Protein AF-A0A3N7H7G4-F1 (afdb_monomer_lite)

Secondary structure (DSSP, 8-state):
------------PPPGGG----THHHHHHHHHHHHHTSGGGSHHHHS-SS--STTTT-TTHHHHHHHHHHHHHHHHHT---TTHHHHHHHHHHHS-TTSSSSSPP-SEE-HHHHHHHHHHHHHHHHHHHHH--HHHHHHHHHHIIIIIGGGTTTGGGS---GGGPPTT--S-SS--EE-

Structure (mmCIF, N/CA/C/O backbone):
data_AF-A0A3N7H7G4-F1
#
_entry.id   AF-A0A3N7H7G4-F1
#
loop_
_atom_site.group_PDB
_atom_site.id
_atom_site.type_symbol
_atom_site.label_atom_id
_atom_site.label_alt_id
_atom_site.label_comp_id
_atom_site.label_asym_id
_atom_site.label_entity_id
_atom_site.label_seq_id
_atom_site.pdbx_PDB_ins_code
_atom_site.Cartn_x
_atom_site.Cartn_y
_atom_site.Cartn_z
_atom_site.occupancy
_atom_site.B_iso_or_equiv
_atom_site.auth_seq_id
_atom_site.auth_comp_id
_atom_site.auth_asym_id
_atom_site.auth_atom_id
_atom_site.pdbx_PDB_model_num
ATOM 1 N N . MET A 1 1 ? -29.927 -40.416 -17.282 1.00 39.59 1 MET A N 1
ATOM 2 C CA . MET A 1 1 ? -29.063 -40.424 -16.082 1.00 39.59 1 MET A CA 1
ATOM 3 C C . MET A 1 1 ? -28.866 -38.980 -15.649 1.00 39.59 1 MET A C 1
ATOM 5 O O . MET A 1 1 ? -28.017 -38.300 -16.205 1.00 39.59 1 MET A O 1
ATOM 9 N N . ALA A 1 2 ? -29.733 -38.477 -14.767 1.00 41.31 2 ALA A N 1
ATOM 10 C CA . ALA A 1 2 ? -29.609 -37.130 -14.216 1.00 41.31 2 ALA A CA 1
ATOM 11 C C . ALA A 1 2 ? -28.548 -37.163 -13.109 1.00 41.31 2 ALA A C 1
ATOM 13 O O . ALA A 1 2 ? -28.715 -37.867 -12.115 1.00 41.31 2 ALA A O 1
ATOM 14 N N . GLY A 1 3 ? -27.430 -36.470 -13.327 1.00 49.97 3 GLY A N 1
ATOM 15 C CA . GLY A 1 3 ? -26.381 -36.314 -12.328 1.00 49.97 3 GLY A CA 1
ATOM 16 C C . GLY A 1 3 ? -26.872 -35.410 -11.204 1.00 49.97 3 GLY A C 1
ATOM 17 O O . GLY A 1 3 ? -27.254 -34.267 -11.443 1.00 49.97 3 GLY A O 1
ATOM 18 N N . VAL A 1 4 ? -26.878 -35.936 -9.984 1.00 50.19 4 VAL A N 1
ATOM 19 C CA . VAL A 1 4 ? -27.124 -35.169 -8.763 1.00 50.19 4 VAL A CA 1
ATOM 20 C C . VAL A 1 4 ? -25.955 -34.197 -8.591 1.00 50.19 4 VAL A C 1
ATOM 22 O O . VAL A 1 4 ? -24.848 -34.606 -8.250 1.00 50.19 4 VAL A O 1
ATOM 25 N N . SER A 1 5 ? -26.184 -32.913 -8.869 1.00 58.28 5 SER A N 1
ATOM 26 C CA . SER A 1 5 ? -25.253 -31.852 -8.491 1.00 58.28 5 SER A CA 1
ATOM 27 C C . SER A 1 5 ? -25.396 -31.635 -6.986 1.00 58.28 5 SER A C 1
ATOM 29 O O . SER A 1 5 ? -26.410 -31.130 -6.508 1.00 58.28 5 SER A O 1
ATOM 31 N N . LEU A 1 6 ? -24.408 -32.102 -6.223 1.00 58.09 6 LEU A N 1
ATOM 32 C CA . LEU A 1 6 ? -24.246 -31.741 -4.820 1.00 58.09 6 LEU A CA 1
ATOM 33 C C . LEU A 1 6 ? -23.992 -30.230 -4.768 1.00 58.09 6 LEU A C 1
ATOM 35 O O . LEU A 1 6 ? -22.913 -29.770 -5.138 1.00 58.09 6 LEU A O 1
ATOM 39 N N . TYR A 1 7 ? -24.996 -29.461 -4.347 1.00 59.47 7 TYR A N 1
ATOM 40 C CA . TYR A 1 7 ? -24.856 -28.035 -4.070 1.00 59.47 7 TYR A CA 1
ATOM 41 C C . TYR A 1 7 ? -23.850 -27.852 -2.928 1.00 59.47 7 TYR A C 1
ATOM 43 O O . TYR A 1 7 ? -24.210 -27.923 -1.754 1.00 59.47 7 TYR A O 1
ATOM 51 N N . ALA A 1 8 ? -22.579 -27.630 -3.261 1.00 64.44 8 ALA A N 1
ATOM 52 C CA . ALA A 1 8 ? -21.639 -27.053 -2.317 1.00 64.44 8 ALA A CA 1
ATOM 53 C C . ALA A 1 8 ? -22.170 -25.657 -1.974 1.00 64.44 8 ALA A C 1
ATOM 55 O O . ALA A 1 8 ? -22.255 -24.783 -2.836 1.00 64.44 8 ALA A O 1
ATOM 56 N N . GLN A 1 9 ? -22.623 -25.477 -0.737 1.00 75.56 9 GLN A N 1
ATOM 57 C CA . GLN A 1 9 ? -23.123 -24.194 -0.271 1.00 75.56 9 GLN A CA 1
ATOM 58 C C . GLN A 1 9 ? -21.970 -23.186 -0.343 1.00 75.56 9 GLN A C 1
ATOM 60 O O . GLN A 1 9 ? -20.912 -23.406 0.244 1.00 75.56 9 GLN A O 1
ATOM 65 N N . GLU A 1 10 ? -22.151 -22.116 -1.115 1.00 84.69 10 GLU A N 1
ATOM 66 C CA . GLU A 1 10 ? -21.133 -21.084 -1.300 1.00 84.69 10 GLU A CA 1
ATOM 67 C C . GLU A 1 10 ? -20.866 -20.394 0.047 1.00 84.69 10 GLU A C 1
ATOM 69 O O . GLU A 1 10 ? -21.723 -19.684 0.581 1.00 84.69 10 GLU A O 1
ATOM 74 N N . ILE A 1 11 ? -19.690 -20.639 0.630 1.00 88.88 11 ILE A N 1
ATOM 75 C CA . ILE A 1 11 ? -19.271 -20.006 1.882 1.00 88.88 11 ILE A CA 1
ATOM 76 C C . ILE A 1 11 ? -18.895 -18.558 1.569 1.00 88.88 11 ILE A C 1
ATOM 78 O O . ILE A 1 11 ? -17.986 -18.306 0.780 1.00 88.88 11 ILE A O 1
ATOM 82 N N . LYS A 1 12 ? -19.582 -17.604 2.206 1.00 89.94 12 LYS A N 1
ATOM 83 C CA . LYS A 1 12 ? -19.315 -16.168 2.054 1.00 89.94 12 LYS A CA 1
ATOM 84 C C . LYS A 1 12 ? -18.618 -15.617 3.300 1.00 89.94 12 LYS A C 1
ATOM 86 O O . LYS A 1 12 ? -19.071 -15.924 4.406 1.00 89.94 12 LYS A O 1
ATOM 91 N N . PRO A 1 13 ? -17.559 -14.800 3.153 1.00 90.38 13 PRO A N 1
ATOM 92 C CA . PRO A 1 13 ? -16.951 -14.105 4.282 1.00 90.38 13 PRO A CA 1
ATOM 93 C C . PRO A 1 13 ? -17.972 -13.231 5.019 1.00 90.38 13 PRO A C 1
ATOM 95 O O . PRO A 1 13 ? -18.845 -12.615 4.403 1.00 90.38 13 PRO A O 1
ATOM 98 N N . VAL A 1 14 ? -17.854 -13.163 6.346 1.00 93.38 14 VAL A N 1
ATOM 99 C CA . VAL A 1 14 ? -18.623 -12.206 7.148 1.00 93.38 14 VAL A CA 1
ATOM 100 C C . VAL A 1 14 ? -17.966 -10.833 6.997 1.00 93.38 14 VAL A C 1
ATOM 102 O O . VAL A 1 14 ? -16.764 -10.725 7.239 1.00 93.38 14 VAL A O 1
ATOM 105 N N . PRO A 1 15 ? -18.716 -9.790 6.608 1.00 93.69 15 PRO A N 1
ATOM 106 C CA . PRO A 1 15 ? -18.148 -8.464 6.414 1.00 93.69 15 PRO A CA 1
ATOM 107 C C . PRO A 1 15 ? -17.810 -7.810 7.764 1.00 93.69 15 PRO A C 1
ATOM 109 O O . PRO A 1 15 ? -18.474 -8.074 8.776 1.00 93.69 15 PRO A O 1
ATOM 112 N N . TYR A 1 16 ? -16.784 -6.957 7.785 1.00 94.88 16 TYR A N 1
ATOM 113 C CA . TYR A 1 16 ? -16.236 -6.379 9.016 1.00 94.88 16 TYR A CA 1
ATOM 114 C C . TYR A 1 16 ? -17.265 -5.570 9.820 1.00 94.88 16 TYR A C 1
ATOM 116 O O . TYR A 1 16 ? -17.255 -5.620 11.050 1.00 94.88 16 TYR A O 1
ATOM 124 N N . GLU A 1 17 ? -18.225 -4.907 9.168 1.00 94.38 17 GLU A N 1
ATOM 125 C CA . GLU A 1 17 ? -19.282 -4.109 9.814 1.00 94.38 17 GLU A CA 1
ATOM 126 C C . GLU A 1 17 ? -20.165 -4.948 10.746 1.00 94.38 17 GLU A C 1
ATOM 128 O O . GLU A 1 17 ? -20.729 -4.432 11.718 1.00 94.38 17 GLU A O 1
ATOM 133 N N . LYS A 1 18 ? -20.269 -6.255 10.470 1.00 95.56 18 LYS A N 1
ATOM 134 C CA . LYS A 1 18 ? -21.041 -7.225 11.260 1.00 95.56 18 LYS A CA 1
ATOM 135 C C . LYS A 1 18 ? -20.214 -7.921 12.338 1.00 95.56 18 LYS A C 1
ATOM 137 O O . LYS A 1 18 ? -20.759 -8.731 13.083 1.00 95.56 18 LYS A O 1
ATOM 142 N N . LEU A 1 19 ? -18.921 -7.625 12.425 1.00 94.06 19 LEU A N 1
ATOM 143 C CA . LEU A 1 19 ? -18.008 -8.228 13.381 1.00 94.06 19 LEU A CA 1
ATOM 144 C C . LEU A 1 19 ? -17.695 -7.243 14.513 1.00 94.06 19 LEU A C 1
ATOM 146 O O . LEU A 1 19 ? -17.586 -6.033 14.306 1.00 94.06 19 LEU A O 1
ATOM 150 N N . ARG A 1 20 ? -17.568 -7.764 15.734 1.00 95.00 20 ARG A N 1
ATOM 151 C CA . ARG A 1 20 ? -17.038 -7.036 16.891 1.00 95.00 20 ARG A CA 1
ATOM 152 C C . ARG A 1 20 ? -15.946 -7.884 17.523 1.00 95.00 20 ARG A C 1
ATOM 154 O O . ARG A 1 20 ? -16.150 -9.072 17.767 1.00 95.00 20 ARG A O 1
ATOM 161 N N . VAL A 1 21 ? -14.785 -7.276 17.736 1.00 95.31 21 VAL A N 1
ATOM 162 C CA . VAL A 1 21 ? -13.622 -7.925 18.341 1.00 95.31 21 VAL A CA 1
ATOM 163 C C . VAL A 1 21 ? -13.600 -7.582 19.825 1.00 95.31 21 VAL A C 1
ATOM 165 O O . VAL A 1 21 ? -13.664 -6.409 20.169 1.00 95.31 21 VAL A O 1
ATOM 168 N N . HIS A 1 22 ? -13.477 -8.594 20.688 1.00 95.94 22 HIS A N 1
ATOM 169 C CA . HIS A 1 22 ? -13.392 -8.418 22.141 1.00 95.94 22 HIS A CA 1
ATOM 170 C C . HIS A 1 22 ? -12.320 -9.311 22.775 1.00 95.94 22 HIS A C 1
ATOM 172 O O . HIS A 1 22 ? -11.825 -10.263 22.163 1.00 95.94 22 HIS A O 1
ATOM 178 N N . GLY A 1 23 ? -11.976 -9.009 24.028 1.00 97.62 23 GLY A N 1
ATOM 179 C CA . GLY A 1 23 ? -11.097 -9.832 24.859 1.00 97.62 23 GLY A CA 1
ATOM 180 C C . GLY A 1 23 ? -9.626 -9.745 24.447 1.00 97.62 23 GLY A C 1
ATOM 181 O O . GLY A 1 23 ? -9.093 -8.666 24.186 1.00 97.62 23 GLY A O 1
ATOM 182 N N . GLU A 1 24 ? -8.945 -10.889 24.395 1.00 98.06 24 GLU A N 1
ATOM 183 C CA . GLU A 1 24 ? -7.510 -10.932 24.079 1.00 98.06 24 GLU A CA 1
ATOM 184 C C . GLU A 1 24 ? -7.214 -10.426 22.660 1.00 98.06 24 GLU A C 1
ATOM 186 O O . GLU A 1 24 ? -6.220 -9.734 22.437 1.00 98.06 24 GLU A O 1
ATOM 191 N N . LEU A 1 25 ? -8.090 -10.718 21.693 1.00 96.44 25 LEU A N 1
ATOM 192 C CA . LEU A 1 25 ? -7.905 -10.258 20.317 1.00 96.44 25 LEU A CA 1
ATOM 193 C C . LEU A 1 25 ? -8.052 -8.734 20.207 1.00 96.44 25 LEU A C 1
ATOM 195 O O . LEU A 1 25 ? -7.289 -8.100 19.480 1.00 96.44 25 LEU A O 1
ATOM 199 N N . GLU A 1 26 ? -8.974 -8.141 20.967 1.00 97.56 26 GLU A N 1
ATOM 200 C CA . GLU A 1 26 ? -9.119 -6.684 21.071 1.00 97.56 26 GLU A CA 1
ATOM 201 C C . GLU A 1 26 ? -7.865 -6.069 21.691 1.00 97.56 26 GLU A C 1
ATOM 203 O O . GLU A 1 26 ? -7.270 -5.169 21.105 1.00 97.56 26 GLU A O 1
ATOM 208 N N . THR A 1 27 ? -7.384 -6.628 22.804 1.00 97.94 27 THR A N 1
ATOM 209 C CA . THR A 1 27 ? -6.156 -6.164 23.472 1.00 97.94 27 THR A CA 1
ATOM 210 C C . THR A 1 27 ? -4.947 -6.190 22.533 1.00 97.94 27 THR A C 1
ATOM 212 O O . THR A 1 27 ? -4.187 -5.223 22.458 1.00 97.94 27 THR A O 1
ATOM 215 N N . ARG A 1 28 ? -4.764 -7.279 21.776 1.00 97.44 28 ARG A N 1
ATOM 216 C CA . ARG A 1 28 ? -3.675 -7.399 20.792 1.00 97.44 28 ARG A CA 1
ATOM 217 C C . ARG A 1 28 ? -3.830 -6.432 19.632 1.00 97.44 28 ARG A C 1
ATOM 219 O O . ARG A 1 28 ? -2.836 -5.864 19.190 1.00 97.44 28 ARG A O 1
ATOM 226 N N . SER A 1 29 ? -5.057 -6.227 19.170 1.00 96.56 29 SER A N 1
ATOM 227 C CA . SER A 1 29 ? -5.340 -5.268 18.107 1.00 96.56 29 SER A CA 1
ATOM 228 C C . SER A 1 29 ? -5.026 -3.847 18.575 1.00 96.56 29 SER A C 1
ATOM 230 O O . SER A 1 29 ? -4.334 -3.120 17.879 1.00 96.56 29 SER A O 1
ATOM 232 N N . LEU A 1 30 ? -5.414 -3.451 19.785 1.00 96.75 30 LEU A N 1
ATOM 233 C CA . LEU A 1 30 ? -5.067 -2.128 20.315 1.00 96.75 30 LEU A CA 1
ATOM 234 C C . LEU A 1 30 ? -3.547 -1.932 20.436 1.00 96.75 30 LEU A C 1
ATOM 236 O O . LEU A 1 30 ? -3.025 -0.937 19.946 1.00 96.75 30 LEU A O 1
ATOM 240 N N . ARG A 1 31 ? -2.806 -2.928 20.939 1.00 97.56 31 ARG A N 1
ATOM 241 C CA . ARG A 1 31 ? -1.330 -2.873 20.967 1.00 97.56 31 ARG A CA 1
ATOM 242 C C . ARG A 1 31 ? -0.698 -2.802 19.579 1.00 97.56 31 ARG A C 1
ATOM 244 O O . ARG A 1 31 ? 0.365 -2.211 19.409 1.00 97.56 31 ARG A O 1
ATOM 251 N N . ASN A 1 32 ? -1.322 -3.423 18.581 1.00 96.81 32 ASN A N 1
ATOM 252 C CA . ASN A 1 32 ? -0.842 -3.327 17.210 1.00 96.81 32 ASN A CA 1
ATOM 253 C C . ASN A 1 32 ? -1.077 -1.924 16.627 1.00 96.81 32 ASN A C 1
ATOM 255 O O . ASN A 1 32 ? -0.232 -1.460 15.870 1.00 96.81 32 ASN A O 1
ATOM 259 N N . PHE A 1 33 ? -2.143 -1.213 17.028 1.00 97.25 33 PHE A N 1
ATOM 260 C CA . PHE A 1 33 ? -2.262 0.220 16.729 1.00 97.25 33 PHE A CA 1
ATOM 261 C C . PHE A 1 33 ? -1.137 1.018 17.386 1.00 97.25 33 PHE A C 1
ATOM 263 O O . PHE A 1 33 ? -0.453 1.744 16.677 1.00 97.25 33 PHE A O 1
ATOM 270 N N . ASP A 1 34 ? -0.872 0.825 18.684 1.00 96.62 34 ASP A N 1
ATOM 271 C CA . ASP A 1 34 ? 0.231 1.519 19.372 1.00 96.62 34 ASP A CA 1
ATOM 272 C C . ASP A 1 34 ? 1.568 1.299 18.649 1.00 96.62 34 ASP A C 1
ATOM 274 O O . ASP A 1 34 ? 2.376 2.215 18.484 1.00 96.62 34 ASP A O 1
ATOM 278 N N . ARG A 1 35 ? 1.791 0.072 18.162 1.00 96.00 35 ARG A N 1
ATOM 279 C CA . ARG A 1 35 ? 2.972 -0.266 17.375 1.00 96.00 35 ARG A CA 1
ATOM 280 C C . ARG A 1 35 ? 2.981 0.447 16.028 1.00 96.00 35 ARG A C 1
ATOM 282 O O . ARG A 1 35 ? 3.992 1.067 15.723 1.00 96.00 35 ARG A O 1
ATOM 289 N N . LEU A 1 36 ? 1.918 0.356 15.231 1.00 94.94 36 LEU A N 1
ATOM 290 C CA . LEU A 1 36 ? 1.837 0.960 13.894 1.00 94.94 36 LEU A CA 1
ATOM 291 C C . LEU A 1 36 ? 1.695 2.492 13.917 1.00 94.94 36 LEU A C 1
ATOM 293 O O . LEU A 1 36 ? 1.840 3.135 12.885 1.00 94.94 36 LEU A O 1
ATOM 297 N N . GLU A 1 37 ? 1.447 3.080 15.085 1.00 94.69 37 GLU A N 1
ATOM 298 C CA . GLU A 1 37 ? 1.431 4.528 15.315 1.00 94.69 37 GLU A CA 1
ATOM 299 C C . GLU A 1 37 ? 2.714 5.023 16.020 1.00 94.69 37 GLU A C 1
ATOM 301 O O . GLU A 1 37 ? 2.813 6.204 16.358 1.00 94.69 37 GLU A O 1
ATOM 306 N N . SER A 1 38 ? 3.705 4.141 16.221 1.00 94.62 38 SER A N 1
ATOM 307 C CA . SER A 1 38 ? 5.033 4.494 16.745 1.00 94.62 38 SER A CA 1
ATOM 308 C C . SER A 1 38 ? 5.918 5.178 15.698 1.00 94.62 38 SER A C 1
ATOM 310 O O . SER A 1 38 ? 5.676 5.076 14.495 1.00 94.62 38 SER A O 1
ATOM 312 N N . ASP A 1 39 ? 6.988 5.828 16.163 1.00 93.12 39 ASP A N 1
ATOM 313 C CA . ASP A 1 39 ? 7.849 6.705 15.359 1.00 93.12 39 ASP A CA 1
ATOM 314 C C . ASP A 1 39 ? 8.321 6.097 14.033 1.00 93.12 39 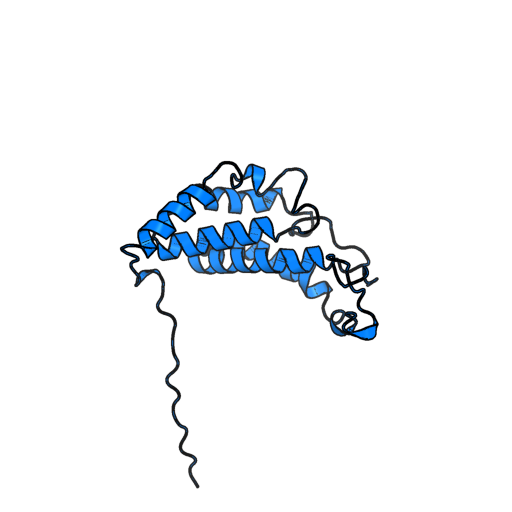ASP A C 1
ATOM 316 O O . ASP A 1 39 ? 8.348 6.788 13.022 1.00 93.12 39 ASP A O 1
ATOM 320 N N . ILE A 1 40 ? 8.644 4.803 13.982 1.00 90.31 40 ILE A N 1
ATOM 321 C CA . ILE A 1 40 ? 9.178 4.180 12.756 1.00 90.31 40 ILE A CA 1
ATOM 322 C C . ILE A 1 40 ? 8.137 3.997 11.635 1.00 90.31 40 ILE A C 1
ATOM 324 O O . ILE A 1 40 ? 8.505 3.667 10.509 1.00 90.31 40 ILE A O 1
ATOM 328 N N . TYR A 1 41 ? 6.850 4.171 11.942 1.00 93.50 41 TYR A N 1
ATOM 329 C CA . TYR A 1 41 ? 5.738 4.049 10.994 1.00 93.50 41 TYR A CA 1
ATOM 330 C C . TYR A 1 41 ? 5.046 5.388 10.731 1.00 93.50 41 TYR A C 1
ATOM 332 O O . TYR A 1 41 ? 3.951 5.427 10.168 1.00 93.50 41 TYR A O 1
ATOM 340 N N . THR A 1 42 ? 5.668 6.499 11.127 1.00 94.81 42 THR A N 1
ATOM 341 C CA . THR A 1 42 ? 5.180 7.818 10.728 1.00 94.81 42 THR A CA 1
ATOM 342 C C . THR A 1 42 ? 5.224 7.960 9.204 1.00 94.81 42 THR A C 1
ATOM 344 O O . THR A 1 42 ? 6.058 7.333 8.545 1.00 94.81 42 THR A O 1
ATOM 347 N N . PRO A 1 43 ? 4.369 8.807 8.610 1.00 94.50 43 PRO A N 1
ATOM 348 C CA . PRO A 1 43 ? 4.323 8.972 7.162 1.00 94.50 43 PRO A CA 1
ATOM 349 C C . PRO A 1 43 ? 5.651 9.384 6.514 1.00 94.50 43 PRO A C 1
ATOM 351 O O . PRO A 1 43 ? 5.930 8.957 5.398 1.00 94.50 43 PRO A O 1
ATOM 354 N N . ASP A 1 44 ? 6.495 10.148 7.212 1.00 91.44 44 ASP A N 1
ATOM 355 C CA . ASP A 1 44 ? 7.851 10.477 6.747 1.00 91.44 44 ASP A CA 1
ATOM 356 C C . ASP A 1 44 ? 8.792 9.263 6.723 1.00 91.44 44 ASP A C 1
ATOM 358 O O . ASP A 1 44 ? 9.637 9.166 5.838 1.00 91.44 44 ASP A O 1
ATOM 362 N N . ASN A 1 45 ? 8.631 8.326 7.660 1.00 90.31 45 ASN A N 1
ATOM 363 C CA . ASN A 1 45 ? 9.448 7.114 7.740 1.00 90.31 45 ASN A CA 1
ATOM 364 C C . ASN A 1 45 ? 8.923 5.981 6.847 1.00 90.31 45 ASN A C 1
ATOM 366 O O . ASN A 1 45 ? 9.695 5.115 6.442 1.00 90.31 45 ASN A O 1
ATOM 370 N N . VAL A 1 46 ? 7.626 5.979 6.522 1.00 91.75 46 VAL A N 1
ATOM 371 C CA . VAL A 1 46 ? 7.034 5.046 5.549 1.00 91.75 46 VAL A CA 1
ATOM 372 C C . VAL A 1 46 ? 7.296 5.502 4.119 1.00 91.75 46 VAL A C 1
ATOM 374 O O . VAL A 1 46 ? 7.682 4.683 3.298 1.00 91.75 46 VAL A O 1
ATOM 377 N N . PHE A 1 47 ? 7.151 6.798 3.831 1.00 89.00 47 PHE A N 1
ATOM 378 C CA . PHE A 1 47 ? 7.459 7.391 2.529 1.00 89.00 47 PHE A CA 1
ATOM 379 C C . PHE A 1 47 ? 8.637 8.375 2.637 1.00 89.00 47 PHE A C 1
ATOM 381 O O . PHE A 1 47 ? 8.430 9.596 2.553 1.00 89.00 47 PHE A O 1
ATOM 388 N N . PRO A 1 48 ? 9.878 7.893 2.817 1.00 77.12 48 PRO A N 1
ATOM 389 C CA . PRO A 1 48 ? 11.035 8.775 2.892 1.00 77.12 48 PRO A CA 1
ATOM 390 C C . PRO A 1 48 ? 11.299 9.473 1.544 1.00 77.12 48 PRO A C 1
ATOM 392 O O . PRO A 1 48 ? 10.865 9.030 0.482 1.00 77.12 48 PRO A O 1
ATOM 395 N N . VAL A 1 49 ? 11.971 10.632 1.575 1.00 65.81 49 VAL A N 1
ATOM 396 C CA . VAL A 1 49 ? 12.329 11.416 0.361 1.00 65.81 49 VAL A CA 1
ATOM 397 C C . VAL A 1 49 ? 13.352 10.690 -0.506 1.00 65.81 49 VAL A C 1
ATOM 399 O O . VAL A 1 49 ? 13.263 10.738 -1.728 1.00 65.81 49 VAL A O 1
ATOM 402 N N . ALA A 1 50 ? 14.266 9.968 0.126 1.00 60.22 50 ALA A N 1
ATOM 403 C CA . ALA A 1 50 ? 15.087 8.955 -0.507 1.00 60.22 50 ALA A CA 1
ATOM 404 C C . ALA A 1 50 ? 14.914 7.676 0.310 1.00 60.22 50 ALA A C 1
ATOM 406 O O . ALA A 1 50 ? 15.007 7.725 1.537 1.00 60.22 50 ALA A O 1
ATOM 407 N N . HIS A 1 51 ? 14.624 6.544 -0.336 1.00 53.72 51 HIS A N 1
ATOM 408 C CA . HIS A 1 51 ? 14.600 5.279 0.389 1.00 53.72 51 HIS A CA 1
ATOM 409 C C . HIS A 1 51 ? 16.030 4.940 0.824 1.00 53.72 51 HIS A C 1
ATOM 411 O O . HIS A 1 51 ? 16.875 4.591 0.005 1.00 53.72 51 HIS A O 1
ATOM 417 N N . GLU A 1 52 ? 16.292 5.045 2.121 1.00 49.03 52 GLU A N 1
ATOM 418 C CA . GLU A 1 52 ? 17.520 4.592 2.767 1.00 49.03 52 GLU A CA 1
ATOM 419 C C . GLU A 1 52 ? 17.172 3.409 3.690 1.00 49.03 52 GLU A C 1
ATOM 421 O O . GLU A 1 52 ? 16.132 3.405 4.349 1.00 49.03 52 GLU A O 1
ATOM 426 N N . GLY A 1 53 ? 18.015 2.371 3.733 1.00 55.59 53 GLY A N 1
ATOM 427 C CA . GLY A 1 53 ? 17.810 1.201 4.601 1.00 55.59 53 GLY A CA 1
ATOM 428 C C . GLY A 1 53 ? 17.051 0.024 3.963 1.00 55.59 53 GLY A C 1
ATOM 429 O O . GLY A 1 53 ? 17.164 -0.229 2.767 1.00 55.59 53 GLY A O 1
ATOM 430 N N . VAL A 1 54 ? 16.320 -0.746 4.783 1.00 44.53 54 VAL A N 1
ATOM 431 C CA . VAL A 1 54 ? 15.874 -2.138 4.505 1.00 44.53 54 VAL A CA 1
ATOM 432 C C . VAL A 1 54 ? 14.944 -2.278 3.282 1.00 44.53 54 VAL A C 1
ATOM 434 O O . VAL A 1 54 ? 14.887 -3.348 2.682 1.00 44.53 54 VAL A O 1
ATOM 437 N N . SER A 1 55 ? 14.291 -1.194 2.852 1.00 51.66 55 SER A N 1
ATOM 438 C CA . SER A 1 55 ? 13.376 -1.178 1.695 1.00 51.66 55 SER A CA 1
ATOM 439 C C . SER A 1 55 ? 13.899 -0.386 0.496 1.00 51.66 55 SER A C 1
ATOM 441 O O . SER A 1 55 ? 13.183 -0.246 -0.491 1.00 51.66 55 SER A O 1
ATOM 443 N N . ALA A 1 56 ? 15.147 0.099 0.533 1.00 66.00 56 ALA A N 1
ATOM 444 C CA . ALA A 1 56 ? 15.738 0.881 -0.559 1.00 66.00 56 ALA A CA 1
ATOM 445 C C . ALA A 1 56 ? 15.740 0.148 -1.913 1.00 66.00 56 ALA A C 1
ATOM 447 O O . ALA A 1 56 ? 15.707 0.787 -2.961 1.00 66.00 56 ALA A O 1
ATOM 448 N N . GLY A 1 57 ? 15.720 -1.189 -1.893 1.00 78.75 57 GLY A N 1
ATOM 449 C CA . GLY A 1 57 ? 15.607 -2.025 -3.089 1.00 78.75 57 GLY A CA 1
ATOM 450 C C . GLY A 1 57 ? 14.197 -2.520 -3.424 1.00 78.75 57 GLY A C 1
ATOM 451 O O . GLY A 1 57 ? 14.033 -3.125 -4.475 1.00 78.75 57 GLY A O 1
ATOM 452 N N . TRP A 1 58 ? 13.189 -2.296 -2.573 1.00 88.81 58 TRP A N 1
ATOM 453 C CA . TRP A 1 58 ? 11.858 -2.923 -2.680 1.00 88.81 58 TRP A CA 1
ATOM 454 C C . TRP A 1 58 ? 10.728 -1.886 -2.629 1.00 88.81 58 TRP A C 1
ATOM 456 O O . TRP A 1 58 ? 9.917 -1.897 -1.698 1.00 88.81 58 TRP A O 1
ATOM 466 N N . PRO A 1 59 ? 10.657 -0.971 -3.612 1.00 90.44 59 PRO A N 1
ATOM 467 C CA . PRO A 1 59 ? 9.640 0.073 -3.618 1.00 90.44 59 PRO A CA 1
ATOM 468 C C . PRO A 1 59 ? 8.231 -0.541 -3.598 1.00 90.44 59 PRO A C 1
ATOM 470 O O . PRO A 1 59 ? 7.905 -1.405 -4.417 1.00 90.44 59 PRO A O 1
ATOM 473 N N . GLY A 1 60 ? 7.401 -0.097 -2.653 1.00 93.12 60 GLY A N 1
ATOM 474 C CA . GLY A 1 60 ? 6.030 -0.566 -2.462 1.00 93.12 60 GLY A CA 1
ATOM 475 C C . GLY A 1 60 ? 5.864 -1.721 -1.470 1.00 93.12 60 GLY A C 1
ATOM 476 O O . GLY A 1 60 ? 4.731 -1.970 -1.050 1.00 93.12 60 GLY A O 1
ATOM 477 N N . ASP A 1 61 ? 6.933 -2.419 -1.057 1.00 93.56 61 ASP A N 1
ATOM 478 C CA . ASP A 1 61 ? 6.805 -3.515 -0.080 1.00 93.56 61 ASP A CA 1
ATOM 479 C C . ASP A 1 61 ? 6.408 -2.974 1.300 1.00 93.56 61 ASP A C 1
ATOM 481 O O . ASP A 1 61 ? 5.363 -3.342 1.847 1.00 93.56 61 ASP A O 1
ATOM 485 N N . TYR A 1 62 ? 7.214 -2.063 1.847 1.00 92.44 62 TYR A N 1
ATOM 486 C CA . TYR A 1 62 ? 7.002 -1.528 3.189 1.00 92.44 62 TYR A CA 1
ATOM 487 C C . TYR A 1 62 ? 5.742 -0.669 3.249 1.00 92.44 62 TYR A C 1
ATOM 489 O O . TYR A 1 62 ? 4.866 -0.913 4.078 1.00 92.44 62 TYR A O 1
ATOM 497 N N . GLU A 1 63 ? 5.597 0.265 2.312 1.00 94.62 63 GLU A N 1
ATOM 498 C CA . GLU A 1 63 ? 4.446 1.159 2.188 1.00 94.62 63 GLU A CA 1
ATOM 499 C C . GLU A 1 63 ? 3.151 0.351 2.068 1.00 94.62 63 GLU A C 1
ATOM 501 O O . GLU A 1 63 ? 2.180 0.583 2.794 1.00 94.62 63 GLU A O 1
ATOM 506 N N . GLY A 1 64 ? 3.167 -0.662 1.198 1.00 96.81 64 GLY A N 1
ATOM 507 C CA . GLY A 1 64 ? 2.037 -1.543 0.957 1.00 96.81 64 GLY A CA 1
ATOM 508 C C . GLY A 1 64 ? 1.615 -2.340 2.178 1.00 96.81 64 GLY A C 1
ATOM 509 O O . GLY A 1 64 ? 0.426 -2.386 2.494 1.00 96.81 64 GLY A O 1
ATOM 510 N N . ARG A 1 65 ? 2.567 -2.933 2.906 1.00 96.75 65 ARG A N 1
ATOM 511 C CA . ARG A 1 65 ? 2.272 -3.697 4.128 1.00 96.75 65 ARG A CA 1
ATOM 512 C C . ARG A 1 65 ? 1.685 -2.822 5.228 1.00 96.75 65 ARG A C 1
ATOM 514 O O . ARG A 1 65 ? 0.761 -3.267 5.909 1.00 96.75 65 ARG A O 1
ATOM 521 N N . ILE A 1 66 ? 2.186 -1.598 5.395 1.00 97.12 66 ILE A N 1
ATOM 522 C CA . ILE A 1 66 ? 1.664 -0.671 6.406 1.00 97.12 66 ILE A CA 1
ATOM 523 C C . ILE A 1 66 ? 0.254 -0.211 6.045 1.00 97.12 66 ILE A C 1
ATOM 525 O O . ILE A 1 66 ? -0.643 -0.319 6.881 1.00 97.12 66 ILE A O 1
ATOM 529 N N . ILE A 1 67 ? 0.018 0.209 4.799 1.00 98.12 67 ILE A N 1
ATOM 530 C CA . ILE A 1 67 ? -1.322 0.606 4.340 1.00 98.12 67 ILE A CA 1
ATOM 531 C C . ILE A 1 67 ? -2.308 -0.560 4.458 1.00 98.12 67 ILE A C 1
ATOM 533 O O . ILE A 1 67 ? -3.415 -0.368 4.964 1.00 98.12 67 ILE A O 1
ATOM 537 N N . LEU A 1 68 ? -1.910 -1.771 4.052 1.00 98.38 68 LEU A N 1
ATOM 538 C CA . LEU A 1 68 ? -2.735 -2.975 4.163 1.00 98.38 68 LEU A CA 1
ATOM 539 C C . LEU A 1 68 ? -3.079 -3.290 5.624 1.00 98.38 68 LEU A C 1
ATOM 541 O O . LEU A 1 68 ? -4.248 -3.488 5.955 1.00 98.38 68 LEU A O 1
ATOM 545 N N . GLY A 1 69 ? -2.069 -3.309 6.499 1.00 97.31 69 GLY A N 1
ATOM 546 C CA . GLY A 1 69 ? -2.237 -3.595 7.921 1.00 97.31 69 GLY A CA 1
ATOM 547 C C . GLY A 1 69 ? -3.172 -2.597 8.599 1.00 97.31 69 GLY A C 1
ATOM 548 O O . GLY A 1 69 ? -4.150 -3.004 9.223 1.00 97.31 69 GLY A O 1
ATOM 549 N N . LEU A 1 70 ? -2.922 -1.298 8.415 1.00 98.19 70 LEU A N 1
ATOM 550 C CA . LEU A 1 70 ? -3.755 -0.229 8.966 1.00 98.19 70 LEU A CA 1
ATOM 551 C C . LEU A 1 70 ? -5.189 -0.283 8.426 1.00 98.19 70 LEU A C 1
ATOM 553 O O . LEU A 1 70 ? -6.132 -0.148 9.200 1.00 98.19 70 LEU A O 1
ATOM 557 N N . THR A 1 71 ? -5.365 -0.525 7.125 1.00 98.31 71 THR A N 1
ATOM 558 C CA . THR A 1 71 ? -6.682 -0.614 6.474 1.00 98.31 71 THR A CA 1
ATOM 559 C C . THR A 1 71 ? -7.518 -1.765 7.032 1.00 98.31 71 THR A C 1
ATOM 561 O O . THR A 1 71 ? -8.660 -1.561 7.442 1.00 98.31 71 THR A O 1
ATOM 564 N N . LEU A 1 72 ? -6.967 -2.981 7.080 1.00 97.25 72 LEU A N 1
ATOM 565 C CA . LEU A 1 72 ? -7.696 -4.150 7.586 1.00 97.25 72 LEU A CA 1
ATOM 566 C C . LEU A 1 72 ? -7.967 -4.040 9.087 1.00 97.25 72 LEU A C 1
ATOM 568 O O . LEU A 1 72 ? -9.044 -4.399 9.563 1.00 97.25 72 LEU A O 1
ATOM 572 N N . GLN A 1 73 ? -7.007 -3.510 9.843 1.00 96.62 73 GLN A N 1
ATOM 573 C CA . GLN A 1 73 ? -7.163 -3.324 11.277 1.00 96.62 73 GLN A CA 1
ATOM 574 C C . GLN A 1 73 ? -8.223 -2.271 11.610 1.00 96.62 73 GLN A C 1
ATOM 576 O O . GLN A 1 73 ? -8.997 -2.461 12.549 1.00 96.62 73 GLN A O 1
ATOM 581 N N . ALA A 1 74 ? -8.296 -1.194 10.828 1.00 97.62 74 ALA A N 1
ATOM 582 C CA . ALA A 1 74 ? -9.325 -0.177 10.974 1.00 97.62 74 ALA A CA 1
ATOM 583 C C . ALA A 1 74 ? -10.728 -0.738 10.748 1.00 97.62 74 ALA A C 1
ATOM 585 O O . ALA A 1 74 ? -11.626 -0.475 11.546 1.00 97.62 74 ALA A O 1
ATOM 586 N N . GLN A 1 75 ? -10.894 -1.558 9.705 1.00 97.81 75 GLN A N 1
ATOM 587 C CA . GLN A 1 75 ? -12.152 -2.248 9.425 1.00 97.81 75 GLN A CA 1
ATOM 588 C C . GLN A 1 75 ? -12.525 -3.217 10.554 1.00 97.81 75 GLN A C 1
ATOM 590 O O . GLN A 1 75 ? -13.658 -3.207 11.027 1.00 97.81 75 GLN A O 1
ATOM 595 N N . ALA A 1 76 ? -11.574 -4.023 11.036 1.00 96.62 76 ALA A N 1
ATOM 596 C CA . ALA A 1 76 ? -11.829 -5.002 12.092 1.00 96.62 76 ALA A CA 1
ATOM 597 C C . ALA A 1 76 ? -12.196 -4.363 13.440 1.00 96.62 76 ALA A C 1
ATOM 599 O O . ALA A 1 76 ? -13.071 -4.864 14.148 1.00 96.62 76 ALA A O 1
ATOM 600 N N . MET A 1 77 ? -11.521 -3.267 13.795 1.00 97.44 77 MET A N 1
ATOM 601 C CA . MET A 1 77 ? -11.669 -2.600 15.090 1.00 97.44 77 MET A CA 1
ATOM 602 C C . MET A 1 77 ? -12.626 -1.408 15.067 1.00 97.44 77 MET A C 1
ATOM 604 O O . MET A 1 77 ? -12.867 -0.818 16.117 1.00 97.44 77 MET A O 1
ATOM 608 N N . HIS A 1 78 ? -13.162 -1.044 13.899 1.00 96.88 78 HIS A N 1
ATOM 609 C CA . HIS A 1 78 ? -14.016 0.134 13.706 1.00 96.88 78 HIS A CA 1
ATOM 610 C C . HIS A 1 78 ? -13.380 1.425 14.250 1.00 96.88 78 HIS A C 1
ATOM 612 O O . HIS A 1 78 ? -14.060 2.278 14.819 1.00 96.88 78 HIS A O 1
ATOM 618 N N . ARG A 1 79 ? -12.055 1.558 14.090 1.00 95.81 79 ARG A N 1
ATOM 619 C CA . ARG A 1 79 ? -11.250 2.699 14.556 1.00 95.81 79 ARG A CA 1
ATOM 620 C C . ARG A 1 79 ? -10.402 3.230 13.411 1.00 95.81 79 ARG A C 1
ATOM 622 O O . ARG A 1 79 ? -9.645 2.474 12.811 1.00 95.81 79 ARG A O 1
ATOM 629 N N . GLU A 1 80 ? -10.467 4.535 13.169 1.00 95.62 80 GLU A N 1
ATOM 630 C CA . GLU A 1 80 ? -9.600 5.177 12.181 1.00 95.62 80 GLU A CA 1
ATOM 631 C C . GLU A 1 80 ? -8.144 5.217 12.690 1.00 95.62 80 GLU A C 1
ATOM 633 O O . GLU A 1 80 ? -7.912 5.689 13.810 1.00 95.62 80 GLU A O 1
ATOM 638 N N . PRO A 1 81 ? -7.155 4.729 11.919 1.00 97.12 81 PRO A N 1
ATOM 639 C CA . PRO A 1 81 ? -5.758 4.798 12.317 1.00 97.12 81 PRO A CA 1
ATOM 640 C C . PRO A 1 81 ? -5.195 6.203 12.127 1.00 97.12 81 PRO A C 1
ATOM 642 O O . PRO A 1 81 ? -5.499 6.873 11.140 1.00 97.12 81 PRO A O 1
ATOM 645 N N . LYS A 1 82 ? -4.294 6.613 13.022 1.00 97.50 82 LYS A N 1
ATOM 646 C CA . LYS A 1 82 ? -3.736 7.975 13.050 1.00 97.50 82 LYS A CA 1
ATOM 647 C C . LYS A 1 82 ? -3.133 8.439 11.718 1.00 97.50 82 LYS A C 1
ATOM 649 O O . LYS A 1 82 ? -3.308 9.593 11.346 1.00 97.50 82 LYS A O 1
ATOM 654 N N . TYR A 1 83 ? -2.415 7.555 11.024 1.00 97.69 83 TYR A N 1
ATOM 655 C CA . TYR A 1 83 ? -1.591 7.917 9.866 1.00 97.69 83 TYR A CA 1
ATOM 656 C C . TYR A 1 83 ? -2.150 7.469 8.511 1.00 97.69 83 TYR A C 1
ATOM 658 O O . TYR A 1 83 ? -1.603 7.859 7.486 1.00 97.69 83 TYR A O 1
ATOM 666 N N . LEU A 1 84 ? -3.230 6.680 8.466 1.00 98.00 84 LEU A N 1
ATOM 667 C CA . LEU A 1 84 ? -3.678 6.051 7.216 1.00 98.00 84 LEU A CA 1
ATOM 668 C C . LEU A 1 84 ? -4.058 7.075 6.135 1.00 98.00 84 LEU A C 1
ATOM 670 O O . LEU A 1 84 ? -3.619 6.934 4.999 1.00 98.00 84 LEU A O 1
ATOM 674 N N . SER A 1 85 ? -4.826 8.113 6.484 1.00 97.62 85 SER A N 1
ATOM 675 C CA . SER A 1 85 ? -5.209 9.154 5.516 1.00 97.62 85 SER A CA 1
ATOM 676 C C . SER A 1 85 ? -3.984 9.864 4.940 1.00 97.62 85 SER A C 1
ATOM 678 O O . SER A 1 85 ? -3.864 9.996 3.728 1.00 97.62 85 SER A O 1
ATOM 680 N N . GLU A 1 86 ? -3.041 10.260 5.799 1.00 97.56 86 GLU A N 1
ATOM 681 C CA . GLU A 1 86 ? -1.831 10.963 5.369 1.00 97.56 86 GLU A CA 1
ATOM 682 C C . GLU A 1 86 ? -0.930 10.073 4.497 1.00 97.56 86 GLU A C 1
ATOM 684 O O . GLU A 1 86 ? -0.350 10.545 3.523 1.00 97.56 86 GLU A O 1
ATOM 689 N N . LEU A 1 87 ? -0.834 8.775 4.807 1.00 97.25 87 LEU A N 1
ATOM 690 C CA . LEU A 1 87 ? -0.104 7.812 3.979 1.00 97.25 87 LEU A CA 1
ATOM 691 C C . LEU A 1 87 ? -0.686 7.723 2.563 1.00 97.25 87 LEU A C 1
ATOM 693 O O . LEU A 1 87 ? 0.083 7.682 1.608 1.00 97.25 87 LEU A O 1
ATOM 697 N N . ILE A 1 88 ? -2.016 7.720 2.422 1.00 98.12 88 ILE A N 1
ATOM 698 C CA . ILE A 1 88 ? -2.679 7.732 1.110 1.00 98.12 88 ILE A CA 1
ATOM 699 C C . ILE A 1 88 ? -2.429 9.057 0.382 1.00 98.12 88 ILE A C 1
ATOM 701 O O . ILE A 1 88 ? -2.062 9.043 -0.790 1.00 98.12 88 ILE A O 1
ATOM 705 N N . ASP A 1 89 ? -2.560 10.193 1.072 1.00 96.88 89 ASP A N 1
ATOM 706 C CA . ASP A 1 89 ? -2.351 11.517 0.470 1.00 96.88 89 ASP A CA 1
ATOM 707 C C . ASP A 1 89 ? -0.911 11.711 -0.033 1.00 96.88 89 ASP A C 1
ATOM 709 O O . ASP A 1 89 ? -0.674 12.387 -1.034 1.00 96.88 89 ASP A O 1
ATOM 713 N N . ARG A 1 90 ? 0.074 11.091 0.626 1.00 95.12 90 ARG A N 1
ATOM 714 C CA . ARG A 1 90 ? 1.478 11.194 0.214 1.00 95.12 90 ARG A CA 1
ATOM 715 C C . ARG A 1 90 ? 1.774 10.517 -1.114 1.00 95.12 90 ARG A C 1
ATOM 717 O O . ARG A 1 90 ? 2.724 10.947 -1.766 1.00 95.12 90 ARG A O 1
ATOM 724 N N . ILE A 1 91 ? 0.989 9.526 -1.536 1.00 95.88 91 ILE A N 1
ATOM 725 C CA . ILE A 1 91 ? 1.261 8.748 -2.754 1.00 95.88 91 ILE A CA 1
ATOM 726 C C . ILE A 1 91 ? 1.421 9.672 -3.967 1.00 95.88 91 ILE A C 1
ATOM 728 O O . ILE A 1 91 ? 2.404 9.536 -4.694 1.00 95.88 91 ILE A O 1
ATOM 732 N N . ASP A 1 92 ? 0.542 10.671 -4.113 1.00 93.44 92 ASP A N 1
ATOM 733 C CA . ASP A 1 92 ? 0.563 11.657 -5.206 1.00 93.44 92 ASP A CA 1
ATOM 734 C C . ASP A 1 92 ? 1.931 12.350 -5.375 1.00 93.44 92 ASP A C 1
ATOM 736 O O . ASP A 1 92 ? 2.316 12.714 -6.483 1.00 93.44 92 ASP A O 1
ATOM 740 N N . THR A 1 93 ? 2.685 12.524 -4.285 1.00 92.50 93 THR A N 1
ATOM 741 C CA . THR A 1 93 ? 3.989 13.218 -4.284 1.00 92.50 93 THR A CA 1
ATOM 742 C C . THR A 1 93 ? 5.198 12.283 -4.297 1.00 92.50 93 THR A C 1
ATOM 744 O O . THR A 1 93 ? 6.333 12.756 -4.328 1.00 92.50 93 THR A O 1
ATOM 747 N N . ARG A 1 94 ? 4.978 10.966 -4.219 1.00 92.19 94 ARG A N 1
ATOM 748 C CA . ARG A 1 94 ? 6.041 9.958 -4.038 1.00 92.19 94 ARG A CA 1
ATOM 749 C C . ARG A 1 94 ? 6.196 9.021 -5.221 1.00 92.19 94 ARG A C 1
ATOM 751 O O . ARG A 1 94 ? 7.251 8.414 -5.377 1.00 92.19 94 ARG A O 1
ATOM 758 N N . VAL A 1 95 ? 5.162 8.900 -6.043 1.00 93.88 95 VAL A N 1
ATOM 759 C CA . VAL A 1 95 ? 5.246 8.165 -7.300 1.00 93.88 95 VAL A CA 1
ATOM 760 C C . VAL A 1 95 ? 6.099 8.916 -8.323 1.00 93.88 95 VAL A C 1
ATOM 762 O O . VAL A 1 95 ? 6.179 10.144 -8.319 1.00 93.88 95 VAL A O 1
ATOM 765 N N . ASN A 1 96 ? 6.739 8.164 -9.211 1.00 93.88 96 ASN A N 1
ATOM 766 C CA . ASN A 1 96 ? 7.450 8.703 -10.364 1.00 93.88 96 ASN A CA 1
ATOM 767 C C . ASN A 1 96 ? 6.475 9.218 -11.440 1.00 93.88 96 ASN A C 1
ATOM 769 O O . ASN A 1 96 ? 5.252 9.127 -11.313 1.00 93.88 96 ASN A O 1
ATOM 773 N N . GLU A 1 97 ? 7.011 9.708 -12.556 1.00 95.12 97 GLU A N 1
ATOM 774 C CA . GLU A 1 97 ? 6.239 10.238 -13.684 1.00 95.12 97 GLU A CA 1
ATOM 775 C C . GLU A 1 97 ? 5.331 9.207 -14.385 1.00 95.12 97 GLU A C 1
ATOM 777 O O . GLU A 1 97 ? 4.514 9.574 -15.231 1.00 95.12 97 GLU A O 1
ATOM 782 N N . LYS A 1 98 ? 5.466 7.917 -14.058 1.00 95.69 98 LYS A N 1
ATOM 783 C CA . LYS A 1 98 ? 4.613 6.816 -14.526 1.00 95.69 98 LYS A CA 1
ATOM 784 C C . LYS A 1 98 ? 3.587 6.360 -13.480 1.00 95.69 98 LYS A C 1
ATOM 786 O O . LYS A 1 98 ? 2.828 5.432 -13.758 1.00 95.69 98 LYS A O 1
ATOM 791 N N . GLY A 1 99 ? 3.529 7.001 -12.314 1.00 95.56 99 GLY A N 1
ATOM 792 C CA . GLY A 1 99 ? 2.497 6.759 -11.303 1.00 95.56 99 GLY A CA 1
ATOM 793 C C . GLY A 1 99 ? 2.743 5.544 -10.401 1.00 95.56 99 GLY A C 1
ATOM 794 O O . GLY A 1 99 ? 1.798 5.025 -9.813 1.00 95.56 99 GLY A O 1
ATOM 795 N N . TYR A 1 100 ? 3.991 5.086 -10.263 1.00 94.94 100 TYR A N 1
ATOM 796 C CA . TYR A 1 100 ? 4.375 4.030 -9.316 1.00 94.94 100 TYR A CA 1
ATOM 797 C C . TYR A 1 100 ? 5.638 4.398 -8.520 1.00 94.94 100 TYR A C 1
ATOM 799 O O . TYR A 1 100 ? 6.308 5.380 -8.831 1.00 94.94 100 TYR A O 1
ATOM 807 N N . LEU A 1 101 ? 5.950 3.656 -7.453 1.00 93.12 101 LEU A N 1
ATOM 808 C CA . LEU A 1 101 ? 7.085 3.954 -6.570 1.00 93.12 101 LEU A CA 1
ATOM 809 C C . LEU A 1 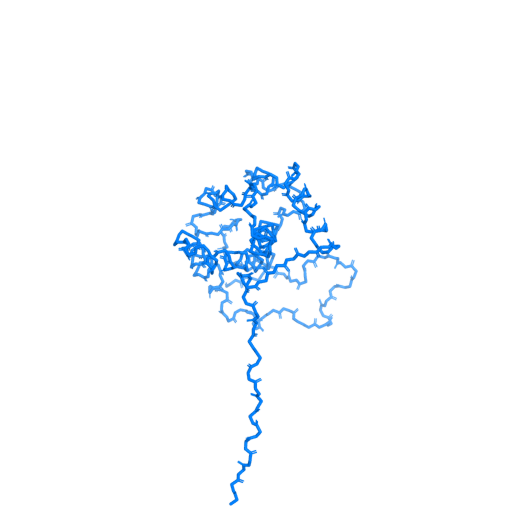101 ? 8.414 3.460 -7.162 1.00 93.12 101 LEU A C 1
ATOM 811 O O . LEU A 1 101 ? 8.477 2.444 -7.861 1.00 93.12 101 LEU A O 1
ATOM 815 N N . GLY A 1 102 ? 9.501 4.149 -6.817 1.00 89.94 102 GLY A N 1
ATOM 816 C CA . GLY A 1 102 ? 10.846 3.813 -7.285 1.00 89.94 102 GLY A CA 1
ATOM 817 C C . GLY A 1 102 ? 11.146 4.312 -8.708 1.00 89.94 102 GLY A C 1
ATOM 818 O O . GLY A 1 102 ? 10.403 5.131 -9.255 1.00 89.94 102 GLY A O 1
ATOM 819 N N . PRO A 1 103 ? 12.259 3.863 -9.314 1.00 89.00 103 PRO A N 1
ATOM 820 C CA . PRO A 1 103 ? 12.697 4.350 -10.620 1.00 89.00 103 PRO A CA 1
ATOM 821 C C . PRO A 1 103 ? 11.731 3.927 -11.729 1.00 89.00 103 PRO A C 1
ATOM 823 O O . PRO A 1 103 ? 11.060 2.903 -11.612 1.00 89.00 103 PRO A O 1
ATOM 826 N N . VAL A 1 104 ? 11.688 4.679 -12.830 1.00 91.25 104 VAL A N 1
ATOM 827 C CA . VAL A 1 104 ? 10.981 4.225 -14.032 1.00 91.25 104 VAL A CA 1
ATOM 828 C C . VAL A 1 104 ? 11.687 2.997 -14.601 1.00 91.25 104 VAL A C 1
ATOM 830 O O . VAL A 1 104 ? 12.886 3.035 -14.875 1.00 91.25 104 VAL A O 1
ATOM 833 N N . MET A 1 105 ? 10.928 1.915 -14.775 1.00 85.25 105 MET A N 1
ATOM 834 C CA . MET A 1 105 ? 11.385 0.678 -15.400 1.00 85.25 105 MET A CA 1
ATOM 835 C C . MET A 1 105 ? 11.854 0.975 -16.832 1.00 85.25 105 MET A C 1
ATOM 837 O O . MET A 1 105 ? 11.091 1.505 -17.642 1.00 85.25 105 MET A O 1
ATOM 841 N N . GLN A 1 106 ? 13.124 0.677 -17.109 1.00 82.69 106 GLN A N 1
ATOM 842 C CA . GLN A 1 106 ? 13.763 0.894 -18.410 1.00 82.69 106 GLN A CA 1
ATOM 843 C C . GLN A 1 106 ? 13.732 -0.405 -19.229 1.00 82.69 106 GLN A C 1
ATOM 845 O O . GLN A 1 106 ? 12.735 -1.124 -19.230 1.00 82.69 106 GLN A O 1
ATOM 850 N N . ASP A 1 107 ? 14.848 -0.740 -19.871 1.00 78.25 107 ASP A N 1
ATOM 851 C CA . ASP A 1 107 ? 15.016 -1.902 -20.737 1.00 78.25 107 ASP A CA 1
ATOM 852 C C . ASP A 1 107 ? 15.057 -3.219 -19.966 1.00 78.25 107 ASP A C 1
ATOM 854 O O . ASP A 1 107 ? 15.494 -4.215 -20.515 1.00 78.25 107 ASP A O 1
ATOM 858 N N . SER A 1 108 ? 14.688 -3.256 -18.686 1.00 79.12 108 SER A N 1
ATOM 859 C CA . SER A 1 108 ? 14.714 -4.500 -17.932 1.00 79.12 108 SER A CA 1
ATOM 860 C C . SER A 1 108 ? 13.710 -4.572 -16.801 1.00 79.12 108 SER A C 1
ATOM 862 O O . SER A 1 108 ? 13.355 -3.566 -16.185 1.00 79.12 108 SER A O 1
ATOM 864 N N . ILE A 1 109 ? 13.260 -5.795 -16.523 1.00 84.69 109 ILE A N 1
ATOM 865 C CA . ILE A 1 109 ? 12.298 -6.060 -15.458 1.00 84.69 109 ILE A CA 1
ATOM 866 C C . ILE A 1 109 ? 13.036 -6.163 -14.125 1.00 84.69 109 ILE A C 1
ATOM 868 O O . ILE A 1 109 ? 13.840 -7.073 -13.913 1.00 84.69 109 ILE A O 1
ATOM 872 N N . LEU A 1 110 ? 12.714 -5.247 -13.211 1.00 86.31 110 LEU A N 1
ATOM 873 C CA . LEU A 1 110 ? 13.210 -5.251 -11.838 1.00 86.31 110 LEU A CA 1
ATOM 874 C C . LEU A 1 110 ? 12.260 -6.057 -10.944 1.00 86.31 110 LEU A C 1
ATOM 876 O O . LEU A 1 110 ? 11.166 -5.609 -10.593 1.00 86.31 110 LEU A O 1
ATOM 880 N N . GLU A 1 111 ? 12.683 -7.262 -10.567 1.00 85.12 111 GLU A N 1
ATOM 881 C CA . GLU A 1 111 ? 11.876 -8.194 -9.772 1.00 85.12 111 GLU A CA 1
ATOM 882 C C . GLU A 1 111 ? 11.460 -7.606 -8.420 1.00 85.12 111 GLU A C 1
ATOM 884 O O . GLU A 1 111 ? 10.310 -7.768 -8.003 1.00 85.12 111 GLU A O 1
ATOM 889 N N . GLN A 1 112 ? 12.369 -6.899 -7.745 1.00 87.12 112 GLN A N 1
ATOM 890 C CA . GLN A 1 112 ? 12.089 -6.317 -6.434 1.00 87.12 112 GLN A CA 1
ATOM 891 C C . GLN A 1 112 ? 11.015 -5.230 -6.526 1.00 87.12 112 GLN A C 1
ATOM 893 O O . GLN A 1 112 ? 10.152 -5.133 -5.652 1.00 87.12 112 GLN A O 1
ATOM 898 N N . GLN A 1 113 ? 11.014 -4.459 -7.619 1.00 89.44 113 GLN A N 1
ATOM 899 C CA . GLN A 1 113 ? 9.999 -3.444 -7.873 1.00 89.44 113 GLN A CA 1
ATOM 900 C C . GLN A 1 113 ? 8.632 -4.084 -8.126 1.00 89.44 113 GLN A C 1
ATOM 902 O O . GLN A 1 113 ? 7.663 -3.701 -7.474 1.00 89.44 113 GLN A O 1
ATOM 907 N N . LEU A 1 114 ? 8.540 -5.097 -8.995 1.00 91.44 114 LEU A N 1
ATOM 908 C CA . LEU A 1 114 ? 7.280 -5.822 -9.215 1.00 91.44 114 LEU A CA 1
ATOM 909 C C . LEU A 1 114 ? 6.749 -6.468 -7.930 1.00 91.44 114 LEU A C 1
ATOM 911 O O . LEU A 1 114 ? 5.566 -6.352 -7.608 1.00 91.44 114 LEU A O 1
ATOM 915 N N . SER A 1 115 ? 7.627 -7.143 -7.193 1.00 90.25 115 SER A N 1
ATOM 916 C CA . SER A 1 115 ? 7.263 -7.880 -5.985 1.00 90.25 115 SER A CA 1
ATOM 917 C C . SER A 1 115 ? 6.825 -6.948 -4.857 1.00 90.25 115 SER A C 1
ATOM 919 O O . SER A 1 115 ? 5.811 -7.214 -4.208 1.00 90.25 115 SER A O 1
ATOM 921 N N . GLY A 1 116 ? 7.522 -5.822 -4.667 1.00 93.38 116 GLY A N 1
ATOM 922 C CA . GLY A 1 116 ? 7.128 -4.789 -3.708 1.00 93.38 116 GLY A CA 1
ATOM 923 C C . GLY A 1 116 ? 5.762 -4.191 -4.041 1.00 93.38 116 GLY A C 1
ATOM 924 O O . GLY A 1 116 ? 4.873 -4.146 -3.188 1.00 93.38 116 GLY A O 1
ATOM 925 N N . HIS A 1 117 ? 5.513 -3.865 -5.312 1.00 95.81 117 HIS A N 1
ATOM 926 C CA . HIS A 1 117 ? 4.210 -3.354 -5.747 1.00 95.81 117 HIS A CA 1
ATOM 927 C C . HIS A 1 117 ? 3.073 -4.370 -5.592 1.00 95.81 117 HIS A C 1
ATOM 929 O O . HIS A 1 117 ? 1.914 -3.968 -5.509 1.00 95.81 117 HIS A O 1
ATOM 935 N N . GLY A 1 118 ? 3.368 -5.667 -5.471 1.00 96.56 118 GLY A N 1
ATOM 936 C CA . GLY A 1 118 ? 2.380 -6.671 -5.083 1.00 96.56 118 GLY A CA 1
ATOM 937 C C . GLY A 1 118 ? 1.758 -6.396 -3.707 1.00 96.56 118 GLY A C 1
ATOM 938 O O . GLY A 1 118 ? 0.545 -6.544 -3.543 1.00 96.56 118 GLY A O 1
ATOM 939 N N . TRP A 1 119 ? 2.549 -5.955 -2.725 1.00 97.62 119 TRP A N 1
ATOM 940 C CA . TRP A 1 119 ? 2.032 -5.534 -1.417 1.00 97.62 119 TRP A CA 1
ATOM 941 C C . TRP A 1 119 ? 1.318 -4.197 -1.494 1.00 97.62 119 TRP A C 1
ATOM 943 O O . TRP A 1 119 ? 0.250 -4.045 -0.899 1.00 97.62 119 TRP A O 1
ATOM 953 N N . PHE A 1 120 ? 1.867 -3.258 -2.263 1.00 97.75 120 PHE A N 1
ATOM 954 C CA . PHE A 1 120 ? 1.252 -1.949 -2.433 1.00 97.75 120 PHE A CA 1
ATOM 955 C C . PHE A 1 120 ? -0.138 -2.053 -3.059 1.00 97.75 120 PHE A C 1
ATOM 957 O O . PHE A 1 120 ? -1.102 -1.548 -2.491 1.00 97.75 120 PHE A O 1
ATOM 964 N N . LEU A 1 121 ? -0.279 -2.820 -4.143 1.00 98.62 121 LEU A N 1
ATOM 965 C CA . LEU A 1 121 ? -1.566 -3.097 -4.778 1.00 98.62 121 LEU A CA 1
ATOM 966 C C . LEU A 1 121 ? -2.561 -3.750 -3.819 1.00 98.62 121 LEU A C 1
ATOM 968 O O . LEU A 1 121 ? -3.720 -3.354 -3.808 1.00 98.62 121 LEU A O 1
ATOM 972 N N . ARG A 1 122 ? -2.139 -4.711 -2.986 1.00 98.62 122 ARG A N 1
ATOM 973 C CA . ARG A 1 122 ? -3.031 -5.305 -1.973 1.00 98.62 122 ARG A CA 1
ATOM 974 C C . ARG A 1 122 ? -3.540 -4.249 -0.994 1.00 98.62 122 ARG A C 1
ATOM 976 O O . ARG A 1 122 ? -4.741 -4.187 -0.757 1.00 98.62 122 ARG A O 1
ATOM 983 N N . GLY A 1 123 ? -2.649 -3.408 -0.466 1.00 98.62 123 GLY A N 1
ATOM 984 C CA . GLY A 1 123 ? -3.022 -2.325 0.446 1.00 98.62 123 GLY A CA 1
ATOM 985 C C . GLY A 1 123 ? -3.984 -1.321 -0.188 1.00 98.62 123 GLY A C 1
ATOM 986 O O . GLY A 1 123 ? -5.006 -0.993 0.412 1.00 98.62 123 GLY A O 1
ATOM 987 N N . LEU A 1 124 ? -3.700 -0.879 -1.416 1.00 98.81 124 LEU A N 1
ATOM 988 C CA . LEU A 1 124 ? -4.552 0.061 -2.145 1.00 98.81 124 LEU A CA 1
ATOM 989 C C . LEU A 1 124 ? -5.907 -0.550 -2.512 1.00 98.81 124 LEU A C 1
ATOM 991 O O . LEU A 1 124 ? -6.923 0.122 -2.365 1.00 98.81 124 LEU A O 1
ATOM 995 N N . CYS A 1 125 ? -5.953 -1.811 -2.952 1.00 98.75 125 CYS A N 1
ATOM 996 C CA . CYS A 1 125 ? -7.207 -2.492 -3.278 1.00 98.75 125 CYS A CA 1
ATOM 997 C C . CYS A 1 125 ? -8.115 -2.619 -2.052 1.00 98.75 125 CYS A C 1
ATOM 999 O O . CYS A 1 125 ? -9.279 -2.243 -2.137 1.00 98.75 125 CYS A O 1
ATOM 1001 N N . GLU A 1 126 ? -7.594 -3.078 -0.910 1.00 98.50 126 GLU A N 1
ATOM 1002 C CA . GLU A 1 126 ? -8.380 -3.145 0.332 1.00 98.50 126 GLU A CA 1
ATOM 1003 C C . GLU A 1 126 ? -8.853 -1.752 0.770 1.00 98.50 126 GLU A C 1
ATOM 1005 O O . GLU A 1 126 ? -9.993 -1.576 1.203 1.00 98.50 126 GLU A O 1
ATOM 1010 N N . ASN A 1 127 ? -8.002 -0.731 0.618 1.00 98.69 127 ASN A N 1
ATOM 1011 C CA . ASN A 1 127 ? -8.363 0.636 0.973 1.00 98.69 127 ASN A CA 1
ATOM 1012 C C . ASN A 1 127 ? -9.457 1.196 0.053 1.00 98.69 127 ASN A C 1
ATOM 1014 O O . ASN A 1 127 ? -10.422 1.784 0.541 1.00 98.69 127 ASN A O 1
ATOM 1018 N N . TYR A 1 128 ? -9.355 0.966 -1.259 1.00 98.75 128 TYR A N 1
ATOM 1019 C CA . TYR A 1 128 ? -10.382 1.351 -2.224 1.00 98.75 128 TYR A CA 1
ATOM 1020 C C . TYR A 1 128 ? -11.691 0.607 -1.976 1.00 98.75 128 TYR A C 1
ATOM 1022 O O . TYR A 1 128 ? -12.755 1.220 -1.997 1.00 98.75 128 TYR A O 1
ATOM 1030 N N . GLU A 1 129 ? -11.638 -0.697 -1.706 1.00 97.69 129 GLU A N 1
ATOM 1031 C CA . GLU A 1 129 ? -12.837 -1.471 -1.398 1.00 97.69 129 GLU A CA 1
ATOM 1032 C C . GLU A 1 129 ? -13.554 -0.958 -0.148 1.00 97.69 129 GLU A C 1
ATOM 1034 O O . GLU A 1 129 ? -14.785 -0.922 -0.131 1.00 97.69 129 GLU A O 1
ATOM 1039 N N . TRP A 1 130 ? -12.809 -0.463 0.842 1.00 97.62 130 TRP A N 1
ATOM 1040 C CA . TRP A 1 130 ? -13.382 0.117 2.051 1.00 97.62 130 TRP A CA 1
ATOM 1041 C C . TRP A 1 130 ? -13.863 1.569 1.883 1.00 97.62 130 TRP A C 1
ATOM 1043 O O . TRP A 1 130 ? -14.999 1.893 2.228 1.00 97.62 130 TRP A O 1
ATOM 1053 N N . LYS A 1 131 ? -13.009 2.468 1.382 1.00 97.38 131 LYS A N 1
ATOM 1054 C CA . LYS A 1 131 ? -13.252 3.924 1.370 1.00 97.38 131 LYS A CA 1
ATOM 1055 C C . LYS A 1 131 ? -13.838 4.444 0.058 1.00 97.38 131 LYS A C 1
ATOM 1057 O O . LYS A 1 131 ? -14.397 5.537 0.049 1.00 97.38 131 LYS A O 1
ATOM 1062 N N . LYS A 1 132 ? -13.705 3.688 -1.037 1.00 97.69 132 LYS A N 1
ATOM 1063 C CA . LYS A 1 132 ? -14.120 4.068 -2.401 1.00 97.69 132 LYS A CA 1
ATOM 1064 C C . LYS A 1 132 ? -13.539 5.416 -2.865 1.00 97.69 132 LYS A C 1
ATOM 1066 O O . LYS A 1 132 ? -14.176 6.137 -3.628 1.00 97.69 132 LYS A O 1
ATOM 1071 N N . ASP A 1 133 ? -12.322 5.753 -2.424 1.00 97.75 133 ASP A N 1
ATOM 1072 C CA . ASP A 1 133 ? -11.603 6.953 -2.871 1.00 97.75 133 ASP A CA 1
ATOM 1073 C C . ASP A 1 133 ? -11.080 6.754 -4.305 1.00 97.75 133 ASP A C 1
ATOM 1075 O O . ASP A 1 133 ? -10.202 5.928 -4.567 1.00 97.75 133 ASP A O 1
ATOM 1079 N N . GLU A 1 134 ? -11.606 7.524 -5.258 1.00 98.00 134 GLU A N 1
ATOM 1080 C CA . GLU A 1 134 ? -11.202 7.424 -6.662 1.00 98.00 134 GLU A CA 1
ATOM 1081 C C . GLU A 1 134 ? -9.730 7.815 -6.892 1.00 98.00 134 GLU A C 1
ATOM 1083 O O . GLU A 1 134 ? -9.149 7.386 -7.888 1.00 98.00 134 GLU A O 1
ATOM 1088 N N . ARG A 1 135 ? -9.078 8.549 -5.977 1.00 97.12 135 ARG A N 1
ATOM 1089 C CA . ARG A 1 135 ? -7.625 8.796 -6.049 1.00 97.12 135 ARG A CA 1
ATOM 1090 C C . ARG A 1 135 ? -6.839 7.492 -5.923 1.00 97.12 135 ARG A C 1
ATOM 1092 O O . ARG A 1 135 ? -5.970 7.222 -6.746 1.00 97.12 135 ARG A O 1
ATOM 1099 N N . VAL A 1 136 ? -7.221 6.641 -4.968 1.00 98.56 136 VAL A N 1
ATOM 1100 C CA . VAL A 1 136 ? -6.612 5.318 -4.748 1.00 98.56 136 VAL A CA 1
ATOM 1101 C C . VAL A 1 136 ? -6.795 4.432 -5.978 1.00 98.56 136 VAL A C 1
ATOM 1103 O O . VAL A 1 136 ? -5.856 3.775 -6.423 1.00 98.56 136 VAL A O 1
ATOM 1106 N N . LYS A 1 137 ? -7.981 4.468 -6.591 1.00 98.69 137 LYS A N 1
ATOM 1107 C CA . LYS A 1 137 ? -8.255 3.741 -7.835 1.00 98.69 137 LYS A CA 1
ATOM 1108 C C . LYS A 1 137 ? -7.349 4.168 -8.987 1.00 98.69 137 LYS A C 1
ATOM 1110 O O . LYS A 1 137 ? -6.887 3.301 -9.724 1.00 98.69 137 LYS A O 1
ATOM 1115 N N . ARG A 1 138 ? -7.076 5.470 -9.138 1.00 98.44 138 ARG A N 1
ATOM 1116 C CA . ARG A 1 138 ? -6.126 5.957 -10.153 1.00 98.44 138 ARG A CA 1
ATOM 1117 C C . ARG A 1 138 ? -4.734 5.377 -9.920 1.00 98.44 138 ARG A C 1
ATOM 1119 O O . ARG A 1 138 ? -4.181 4.805 -10.847 1.00 98.44 138 ARG A O 1
ATOM 1126 N N . HIS A 1 139 ? -4.227 5.394 -8.684 1.00 98.50 139 HIS A N 1
ATOM 1127 C CA . HIS A 1 139 ? -2.931 4.776 -8.369 1.00 98.50 139 HIS A CA 1
ATOM 1128 C C . HIS A 1 139 ? -2.894 3.278 -8.695 1.00 98.50 139 HIS A C 1
ATOM 1130 O O . HIS A 1 139 ? -1.925 2.794 -9.275 1.00 98.50 139 HIS A O 1
ATOM 1136 N N . ILE A 1 140 ? -3.965 2.538 -8.386 1.00 98.81 140 ILE A N 1
ATOM 1137 C C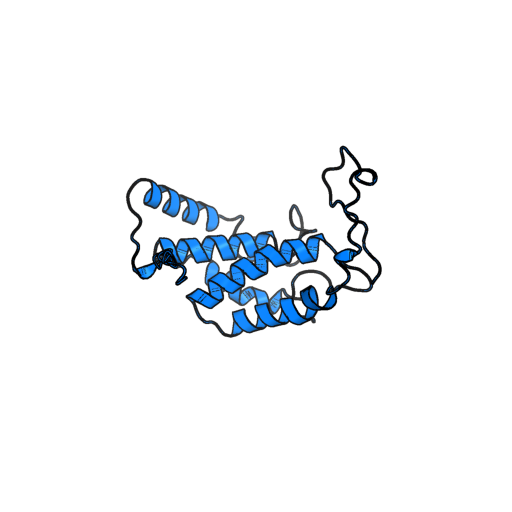A . ILE A 1 140 ? -4.087 1.122 -8.771 1.00 98.81 140 ILE A CA 1
ATOM 1138 C C . ILE A 1 140 ? -3.981 0.970 -10.296 1.00 98.81 140 ILE A C 1
ATOM 1140 O O . ILE A 1 140 ? -3.247 0.111 -10.786 1.00 98.81 140 ILE A O 1
ATOM 1144 N N . GLN A 1 141 ? -4.697 1.803 -11.053 1.00 98.69 141 GLN A N 1
ATOM 1145 C CA . GLN A 1 141 ? -4.689 1.770 -12.516 1.00 98.69 141 GLN A CA 1
ATOM 1146 C C . GLN A 1 141 ? -3.322 2.126 -13.102 1.00 98.69 141 GLN A C 1
ATOM 1148 O O . GLN A 1 141 ? -2.885 1.448 -14.033 1.00 98.69 141 GLN A O 1
ATOM 1153 N N . ASP A 1 142 ? -2.641 3.129 -12.551 1.00 98.38 142 ASP A N 1
ATOM 1154 C CA . ASP A 1 142 ? -1.312 3.552 -12.992 1.00 98.38 142 ASP A CA 1
ATOM 1155 C C . ASP A 1 142 ? -0.282 2.442 -12.771 1.00 98.38 142 ASP A C 1
ATOM 1157 O O . ASP A 1 142 ? 0.434 2.076 -13.703 1.00 98.38 142 ASP A O 1
ATOM 1161 N N . ILE A 1 143 ? -0.268 1.814 -11.590 1.00 98.12 143 ILE A N 1
ATOM 1162 C CA . ILE A 1 143 ? 0.625 0.682 -11.298 1.00 98.12 143 ILE A CA 1
ATOM 1163 C C . ILE A 1 143 ? 0.343 -0.486 -12.256 1.00 98.12 143 ILE A C 1
ATOM 1165 O O . ILE A 1 143 ? 1.265 -1.059 -12.841 1.00 98.12 143 ILE A O 1
ATOM 1169 N N . ILE A 1 144 ? -0.925 -0.847 -12.468 1.00 98.12 144 ILE A N 1
ATOM 1170 C CA . ILE A 1 144 ? -1.272 -1.952 -13.374 1.00 98.12 144 ILE A CA 1
ATOM 1171 C C . ILE A 1 144 ? -0.843 -1.632 -14.810 1.00 98.12 144 ILE A C 1
ATOM 1173 O O . ILE A 1 144 ? -0.223 -2.468 -15.467 1.00 98.12 144 ILE A O 1
ATOM 1177 N N . THR A 1 145 ? -1.162 -0.435 -15.296 1.00 98.00 145 THR A N 1
ATOM 1178 C CA . THR A 1 145 ? -0.973 -0.051 -16.701 1.00 98.00 145 THR A CA 1
ATOM 1179 C C . THR A 1 145 ? 0.490 0.205 -17.032 1.00 98.00 145 THR A C 1
ATOM 1181 O O . THR A 1 145 ? 0.953 -0.216 -18.090 1.00 98.00 145 THR A O 1
ATOM 1184 N N . ASN A 1 146 ? 1.219 0.862 -16.130 1.00 96.94 146 ASN A N 1
ATOM 1185 C CA . ASN A 1 146 ? 2.554 1.380 -16.408 1.00 96.94 146 ASN A CA 1
ATOM 1186 C C . ASN A 1 146 ? 3.685 0.534 -15.808 1.00 96.94 146 ASN A C 1
ATOM 1188 O O . ASN A 1 146 ? 4.822 0.692 -16.247 1.00 96.94 146 ASN A O 1
ATOM 1192 N N . LEU A 1 147 ? 3.401 -0.356 -14.846 1.00 94.94 147 LEU A N 1
ATOM 1193 C CA . LEU A 1 147 ? 4.401 -1.253 -14.253 1.00 94.94 147 LEU A CA 1
ATOM 1194 C C . LEU A 1 147 ? 4.105 -2.731 -14.535 1.00 94.94 147 LEU A C 1
ATOM 1196 O O . LEU A 1 147 ? 4.962 -3.427 -15.069 1.00 94.94 147 LEU A O 1
ATOM 1200 N N . ALA A 1 148 ? 2.905 -3.228 -14.218 1.00 94.50 148 ALA A N 1
ATOM 1201 C CA . ALA A 1 148 ? 2.627 -4.667 -14.297 1.00 94.50 148 ALA A CA 1
ATOM 1202 C C . ALA A 1 148 ? 2.391 -5.168 -15.734 1.00 94.50 148 ALA A C 1
ATOM 1204 O O . ALA A 1 148 ? 3.069 -6.087 -16.195 1.00 94.50 148 ALA A O 1
ATOM 1205 N N . LEU A 1 149 ? 1.444 -4.573 -16.468 1.00 94.69 149 LEU A N 1
ATOM 1206 C CA . LEU A 1 149 ? 1.084 -5.006 -17.824 1.00 94.69 149 LEU A CA 1
ATOM 1207 C C . LEU A 1 149 ? 2.242 -4.979 -18.838 1.00 94.69 149 LEU A C 1
ATOM 1209 O O . LEU A 1 149 ? 2.280 -5.894 -19.665 1.00 94.69 149 LEU A O 1
ATOM 1213 N N . PRO A 1 150 ? 3.199 -4.030 -18.787 1.00 93.25 150 PRO A N 1
ATOM 1214 C CA . PRO A 1 150 ? 4.377 -4.055 -19.655 1.00 93.25 150 PRO A CA 1
ATOM 1215 C C . PRO A 1 150 ? 5.217 -5.335 -19.538 1.00 93.25 150 PRO A C 1
ATOM 1217 O O . PRO A 1 150 ? 5.870 -5.728 -20.496 1.00 93.25 150 PRO A O 1
ATOM 1220 N N . THR A 1 151 ? 5.152 -6.041 -18.405 1.00 90.75 151 THR A N 1
ATOM 1221 C CA . THR A 1 151 ? 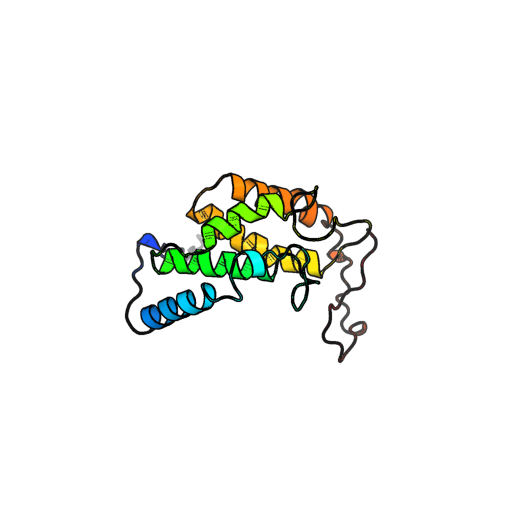5.905 -7.292 -18.177 1.00 90.75 151 THR A CA 1
ATOM 1222 C C . THR A 1 151 ? 5.202 -8.540 -18.722 1.00 90.75 151 THR A C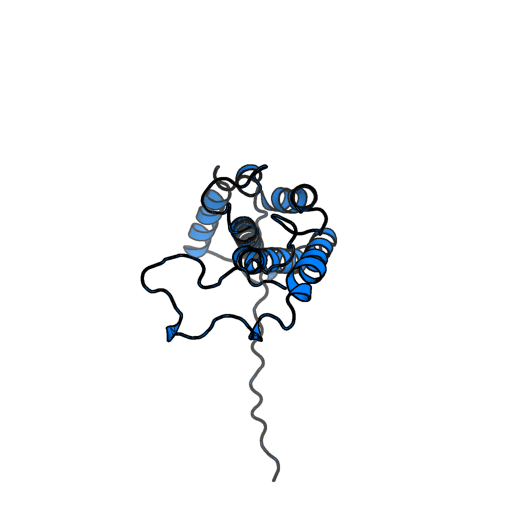 1
ATOM 1224 O O . THR A 1 151 ? 5.724 -9.660 -18.663 1.00 90.75 151 THR A O 1
ATOM 1227 N N . ARG A 1 152 ? 4.009 -8.371 -19.309 1.00 90.19 152 ARG A N 1
ATOM 1228 C CA . ARG A 1 152 ? 3.212 -9.465 -19.863 1.00 90.19 152 ARG A CA 1
ATOM 1229 C C . ARG A 1 152 ? 4.011 -10.255 -20.897 1.00 90.19 152 ARG A C 1
ATOM 1231 O O . ARG A 1 152 ? 4.459 -9.734 -21.909 1.00 90.19 152 ARG A O 1
ATOM 1238 N N . GLY A 1 153 ? 4.083 -11.566 -20.683 1.00 87.75 153 GLY A N 1
ATOM 1239 C CA . GLY A 1 153 ? 4.749 -12.491 -21.598 1.00 87.75 153 GLY A CA 1
ATOM 1240 C C . GLY A 1 153 ? 6.232 -12.703 -21.306 1.00 87.75 153 GLY A C 1
ATOM 1241 O O . GLY A 1 153 ? 6.771 -13.683 -21.815 1.00 87.75 153 GLY A O 1
ATOM 1242 N N . TYR A 1 154 ? 6.853 -11.889 -20.449 1.00 86.62 154 TYR A N 1
ATOM 1243 C CA . TYR A 1 154 ? 8.243 -12.070 -20.025 1.00 86.62 154 TYR A CA 1
ATOM 1244 C C . TYR A 1 154 ? 8.387 -13.048 -18.855 1.00 86.62 154 TYR A C 1
ATOM 1246 O O . TYR A 1 154 ? 9.386 -13.750 -18.776 1.00 86.62 154 TYR A O 1
ATOM 1254 N N . HIS A 1 155 ? 7.355 -13.233 -18.020 1.00 82.44 155 HIS A N 1
ATOM 1255 C CA . HIS A 1 155 ? 7.400 -14.197 -16.904 1.00 82.44 155 HIS A CA 1
ATOM 1256 C C . HIS A 1 155 ? 7.696 -15.647 -17.329 1.00 82.44 155 HIS A C 1
ATOM 1258 O O . HIS A 1 155 ? 8.200 -16.431 -16.534 1.00 82.44 155 HIS A O 1
ATOM 1264 N N . LYS A 1 156 ? 7.417 -16.019 -18.588 1.00 83.88 156 LYS A N 1
ATOM 1265 C CA . LYS A 1 156 ? 7.764 -17.347 -19.134 1.00 83.88 156 LYS A CA 1
ATOM 1266 C C . LYS A 1 156 ? 9.277 -17.558 -19.295 1.00 83.88 156 LYS A C 1
ATOM 1268 O O . LYS A 1 156 ? 9.709 -18.689 -19.471 1.00 83.88 156 LYS A O 1
ATOM 1273 N N . LEU A 1 157 ? 10.045 -16.469 -19.308 1.00 82.06 157 LEU A N 1
ATOM 1274 C CA . LEU A 1 157 ? 11.501 -16.445 -19.423 1.00 82.06 157 LEU A CA 1
ATOM 1275 C C . LEU A 1 157 ? 12.171 -16.378 -18.045 1.00 82.06 157 LEU A C 1
ATOM 1277 O O . LEU A 1 157 ? 13.394 -16.298 -17.970 1.00 82.06 157 LEU A O 1
ATOM 1281 N N . TYR A 1 158 ? 11.392 -16.365 -16.959 1.00 77.56 158 TYR A N 1
ATOM 1282 C CA . TYR A 1 158 ? 11.929 -16.289 -15.607 1.00 77.56 158 TYR A CA 1
ATOM 1283 C C . TYR A 1 158 ? 12.787 -17.533 -15.303 1.00 77.56 158 TYR A C 1
ATOM 1285 O O . TYR A 1 158 ? 12.350 -18.650 -15.610 1.00 77.56 158 TYR A O 1
ATOM 1293 N N . PRO A 1 159 ? 13.997 -17.380 -14.730 1.00 76.50 159 PRO A N 1
ATOM 1294 C CA . PRO A 1 159 ? 14.923 -18.486 -14.508 1.00 76.50 159 PRO A CA 1
ATOM 1295 C C . PRO A 1 159 ? 14.423 -19.376 -13.362 1.00 76.50 159 PRO A C 1
ATOM 1297 O O . PRO A 1 159 ? 14.770 -19.202 -12.199 1.00 76.50 159 PRO A O 1
ATOM 1300 N N . ILE A 1 160 ? 13.565 -20.340 -13.693 1.00 79.06 160 ILE A N 1
ATOM 1301 C CA . ILE A 1 160 ? 12.992 -21.288 -12.724 1.00 79.06 160 ILE A CA 1
ATOM 1302 C C . ILE A 1 160 ? 13.822 -22.562 -12.553 1.00 79.06 160 ILE A C 1
ATOM 1304 O O . ILE A 1 160 ? 13.519 -23.345 -11.646 1.00 79.06 160 ILE A O 1
ATOM 1308 N N . ASP A 1 161 ? 14.832 -22.759 -13.407 1.00 79.94 161 ASP A N 1
ATOM 1309 C CA . ASP A 1 161 ? 15.699 -23.936 -13.430 1.00 79.94 161 ASP A CA 1
ATOM 1310 C C . ASP A 1 161 ? 16.410 -24.104 -12.074 1.00 79.94 161 ASP A C 1
ATOM 1312 O O . ASP A 1 161 ? 17.236 -23.262 -11.709 1.00 79.94 161 ASP A O 1
ATOM 1316 N N . PRO A 1 162 ? 16.077 -25.153 -11.296 1.00 77.25 162 PRO A N 1
ATOM 1317 C CA . PRO A 1 162 ? 16.691 -25.400 -9.998 1.00 77.25 162 PRO A CA 1
ATOM 1318 C C . PRO A 1 162 ? 18.211 -25.537 -10.066 1.00 77.25 162 PRO A C 1
ATOM 1320 O O . PRO A 1 162 ? 18.877 -25.109 -9.128 1.00 77.25 162 PRO A O 1
ATOM 1323 N N . ASP A 1 163 ? 18.747 -26.065 -11.169 1.00 80.06 163 ASP A N 1
ATOM 1324 C CA . ASP A 1 163 ? 20.185 -26.301 -11.338 1.00 80.06 163 ASP A CA 1
ATOM 1325 C C . ASP A 1 163 ? 20.963 -24.996 -11.582 1.00 80.06 163 ASP A C 1
ATOM 1327 O O . ASP A 1 163 ? 22.180 -24.944 -11.407 1.00 80.06 163 ASP A O 1
ATOM 1331 N N . GLN A 1 164 ? 20.263 -23.919 -11.957 1.00 74.31 164 GLN A N 1
ATOM 1332 C CA . GLN A 1 164 ? 20.827 -22.577 -12.146 1.00 74.31 164 GLN A CA 1
ATOM 1333 C C . GLN A 1 164 ? 20.694 -21.699 -10.896 1.00 74.31 164 GLN A C 1
ATOM 1335 O O . GLN A 1 164 ? 21.134 -20.546 -10.902 1.00 74.31 164 GLN A O 1
ATOM 1340 N N . ARG A 1 165 ? 20.087 -22.212 -9.817 1.00 70.25 165 ARG A N 1
ATOM 1341 C CA . ARG A 1 165 ? 19.952 -21.466 -8.564 1.00 70.25 165 ARG A CA 1
ATOM 1342 C C . ARG A 1 165 ? 21.295 -21.408 -7.857 1.00 70.25 165 ARG A C 1
ATOM 1344 O O . ARG A 1 165 ? 21.922 -22.426 -7.580 1.00 70.25 165 ARG A O 1
ATOM 1351 N N . LEU A 1 166 ? 21.712 -20.198 -7.511 1.00 66.69 166 LEU A N 1
ATOM 1352 C CA . LEU A 1 166 ? 22.849 -20.008 -6.627 1.00 66.69 166 LEU A CA 1
ATOM 1353 C C . LEU A 1 166 ? 22.422 -20.390 -5.204 1.00 66.69 166 LEU A C 1
ATOM 1355 O O . LEU A 1 166 ? 21.500 -19.804 -4.638 1.00 66.69 166 LEU A O 1
ATOM 1359 N N . HIS A 1 167 ? 23.072 -21.405 -4.640 1.00 60.81 167 HIS A N 1
ATOM 1360 C CA . HIS A 1 167 ? 22.907 -21.777 -3.238 1.00 60.81 167 HIS A CA 1
ATOM 1361 C C . HIS A 1 167 ? 23.674 -20.793 -2.337 1.00 60.81 167 HIS A C 1
ATOM 1363 O O . HIS A 1 167 ? 24.687 -20.232 -2.748 1.00 60.81 167 HIS A O 1
ATOM 1369 N N . ASP A 1 168 ? 23.176 -20.572 -1.118 1.00 61.47 168 ASP A N 1
ATOM 1370 C CA . ASP A 1 168 ? 23.795 -19.732 -0.076 1.00 61.47 168 ASP A CA 1
ATOM 1371 C C . ASP A 1 168 ? 23.886 -18.216 -0.361 1.00 61.47 168 ASP A C 1
ATOM 1373 O O . ASP A 1 168 ? 24.548 -17.484 0.376 1.00 61.47 168 ASP A O 1
ATOM 1377 N N . VAL A 1 169 ? 23.156 -17.709 -1.363 1.00 61.66 169 VAL A N 1
ATOM 1378 C CA . VAL A 1 169 ? 22.917 -16.268 -1.564 1.00 61.66 169 VAL A CA 1
ATOM 1379 C C . VAL A 1 169 ? 21.466 -15.920 -1.213 1.00 61.66 169 VAL A C 1
ATOM 1381 O O . VAL A 1 169 ? 20.520 -16.411 -1.819 1.00 61.66 169 VAL A O 1
ATOM 1384 N N . GLY A 1 170 ? 21.273 -15.096 -0.181 1.00 48.00 170 GLY A N 1
ATOM 1385 C CA . GLY A 1 170 ? 19.959 -14.665 0.320 1.00 48.00 170 GLY A CA 1
ATOM 1386 C C . GLY A 1 170 ? 19.400 -13.428 -0.387 1.00 48.00 170 GLY A C 1
ATOM 1387 O O . GLY A 1 170 ? 18.811 -12.573 0.269 1.00 48.00 170 GLY A O 1
ATOM 1388 N N . GLU A 1 171 ? 19.624 -13.308 -1.695 1.00 56.81 171 GLU A N 1
ATOM 1389 C CA . GLU A 1 171 ? 19.177 -12.183 -2.529 1.00 56.81 171 GLU A CA 1
ATOM 1390 C C . GLU A 1 171 ? 18.271 -12.670 -3.676 1.00 56.81 171 GLU A C 1
ATOM 1392 O O . GLU A 1 171 ? 17.980 -13.863 -3.786 1.00 56.81 171 GLU A O 1
ATOM 1397 N N . ALA A 1 172 ? 17.766 -11.747 -4.503 1.00 53.84 172 ALA A N 1
ATOM 1398 C CA . ALA A 1 172 ? 16.875 -12.073 -5.617 1.00 53.84 172 ALA A CA 1
ATOM 1399 C C . ALA A 1 172 ? 17.467 -13.177 -6.512 1.00 5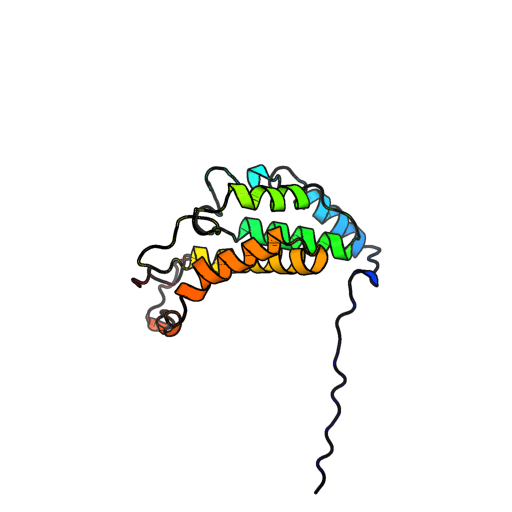3.84 172 ALA A C 1
ATOM 1401 O O . ALA A 1 172 ? 18.597 -13.075 -6.985 1.00 53.84 172 ALA A O 1
ATOM 1402 N N . SER A 1 173 ? 16.689 -14.233 -6.764 1.00 45.81 173 SER A N 1
ATOM 1403 C CA . SER A 1 173 ? 17.048 -15.297 -7.709 1.00 45.81 173 SER A CA 1
ATOM 1404 C C . SER A 1 173 ? 16.556 -14.930 -9.108 1.00 45.81 173 SER A C 1
ATOM 1406 O O . SER A 1 173 ? 15.665 -15.562 -9.662 1.00 45.81 173 SER A O 1
ATOM 1408 N N . GLY A 1 174 ? 17.146 -13.881 -9.673 1.00 49.84 174 GLY A N 1
ATOM 1409 C CA . GLY A 1 174 ? 16.844 -13.405 -11.015 1.00 49.84 174 GLY A CA 1
ATOM 1410 C C . GLY A 1 174 ? 17.859 -12.357 -11.448 1.00 49.84 174 GLY A C 1
ATOM 1411 O O . GLY A 1 174 ? 18.158 -11.427 -10.702 1.00 49.84 174 GLY A O 1
ATOM 1412 N N . THR A 1 175 ? 18.423 -12.503 -12.646 1.00 46.44 175 THR A N 1
ATOM 1413 C CA . THR A 1 175 ? 19.171 -11.413 -13.278 1.00 46.44 175 THR A CA 1
ATOM 1414 C C . THR A 1 175 ? 18.187 -10.427 -13.892 1.00 46.44 175 THR A C 1
ATOM 1416 O O . THR A 1 175 ? 17.137 -10.820 -14.402 1.00 46.44 175 THR A O 1
ATOM 1419 N N . THR A 1 176 ? 18.535 -9.142 -13.850 1.00 46.16 176 THR A N 1
ATOM 1420 C CA . THR A 1 176 ? 17.886 -8.068 -14.602 1.00 46.16 176 THR A CA 1
ATOM 1421 C C . THR A 1 176 ? 17.667 -8.530 -16.047 1.00 46.16 176 THR A C 1
ATOM 1423 O O . THR A 1 176 ? 18.627 -8.697 -16.800 1.00 46.16 176 THR A O 1
ATOM 1426 N N . GLN A 1 177 ? 16.421 -8.841 -16.415 1.00 46.28 177 GLN A N 1
ATOM 1427 C CA . GLN A 1 177 ? 16.115 -9.383 -17.739 1.00 46.28 177 GLN A CA 1
ATOM 1428 C C . GLN A 1 177 ? 15.957 -8.230 -18.711 1.00 46.28 177 GLN A C 1
ATOM 1430 O O . GLN A 1 177 ? 15.044 -7.434 -18.518 1.00 46.28 177 GLN A O 1
ATOM 1435 N N . ASN A 1 178 ? 16.808 -8.151 -19.736 1.00 36.69 178 ASN A N 1
ATOM 1436 C CA . ASN A 1 178 ? 16.623 -7.183 -20.813 1.00 36.69 178 ASN A CA 1
ATOM 1437 C C . ASN A 1 178 ? 15.287 -7.464 -21.534 1.00 36.69 178 ASN A C 1
ATOM 1439 O O . ASN A 1 178 ? 15.020 -8.613 -21.900 1.00 36.69 178 ASN A O 1
ATOM 1443 N N . ALA A 1 179 ? 14.456 -6.436 -21.675 1.00 43.00 179 ALA A N 1
ATOM 1444 C CA . ALA A 1 179 ? 13.144 -6.441 -22.313 1.00 43.00 179 ALA A CA 1
ATOM 1445 C C . ALA A 1 179 ? 13.245 -6.421 -23.844 1.00 43.00 179 ALA A C 1
ATOM 1447 O O . ALA A 1 179 ? 14.195 -5.807 -24.381 1.00 43.00 179 ALA A O 1
#

Sequence (179 aa):
MAGVSLYAQEIKPVPYEKLRVHGELETRSLRNFDRLESDIYTPDNVFPVAHEGVSAGWPGDYEGRIILGLTLQAQAMHREPKYLSELIDRIDTRVNEKGYLGPVMQDSILEQQLSGHGWFLRGLCENYEWKKDERVKRHIQDIITNLALPTRGYHKLYPIDPDQRLHDVGEASGTTQNA

pLDDT: mean 86.37, std 16.37, range [36.69, 98.81]

Radius of gyration: 19.91 Å; chains: 1; bounding box: 53×54×47 Å

Foldseek 3Di:
DDDPDPPPPDDDDDFLVPAADDDPRLVVLVVVLVVCVDPCNALCNQQPPQDDPDCNLAFQQSLLQSLQSQLVSCSNHVHHRPHNVVSLVCQVVAADPLLGHDDQDDQFARPSHVVNVVSNLNSLVSNCVPPVPVSSVVSNVSCCPRRPVVCPPVVVVFPPPPVQADPPDPDDRGDGDGD